Protein AF-A0A143ZPV9-F1 (afdb_monomer_lite)

Secondary structure (DSSP, 8-state):
---SSSSSSTTTS-EEEEEEEEESS-B--TT-SSPBPSEEEEEEEEEEEP-SSS--EEEEEEEEEEETTEEEEEEE-HHHHHHHHHHHHHSPPPTTSPPPP-

Foldseek 3Di:
DPDPPPPPCPQQDWDKDKDKDWFLQFADDVPDPDTDGTEIWIKIWIWGADPDPDGDTDIWIWTWDQDPNDTDTDIDDPVVVVVRSVVRVVDPGDPPHDDPDD

Radius of gyration: 17.41 Å; chains: 1; bounding box: 39×32×56 Å

pLDDT: mean 79.33, std 14.2, range [38.84, 92.19]

Structure (mmCIF, N/CA/C/O backbone):
data_AF-A0A143ZPV9-F1
#
_entry.id   AF-A0A143ZPV9-F1
#
loop_
_atom_site.group_PDB
_atom_site.id
_atom_site.type_symbol
_atom_site.label_atom_id
_atom_site.label_alt_id
_atom_site.label_comp_id
_atom_site.label_asym_id
_atom_site.label_entity_id
_atom_site.label_seq_id
_atom_site.pdbx_PDB_ins_code
_atom_site.Cartn_x
_atom_site.Cartn_y
_atom_site.Cartn_z
_atom_site.occupancy
_atom_site.B_iso_or_equiv
_atom_site.auth_seq_id
_atom_site.auth_comp_id
_atom_site.auth_asym_id
_atom_site.auth_atom_id
_atom_site.pdbx_PDB_model_num
ATOM 1 N N . MET A 1 1 ? -3.334 9.036 -43.219 1.00 47.31 1 MET A N 1
ATOM 2 C CA . MET A 1 1 ? -2.208 8.093 -43.072 1.00 47.31 1 MET A CA 1
ATOM 3 C C . MET A 1 1 ? -1.580 8.377 -41.720 1.00 47.31 1 MET A C 1
ATOM 5 O O . MET A 1 1 ? -0.726 9.236 -41.662 1.00 47.31 1 MET A O 1
ATOM 9 N N . GLU A 1 2 ? -2.059 7.763 -40.637 1.00 41.97 2 GLU A N 1
ATOM 10 C CA . GLU A 1 2 ? -1.514 8.009 -39.286 1.00 41.97 2 GLU A CA 1
ATOM 11 C C . GLU A 1 2 ? -1.989 6.894 -38.338 1.00 41.97 2 GLU A C 1
ATOM 13 O O . GLU A 1 2 ? -2.815 7.092 -37.462 1.00 41.97 2 GLU A O 1
ATOM 18 N N . ALA A 1 3 ? -1.590 5.650 -38.620 1.00 42.78 3 ALA A N 1
ATOM 19 C CA . ALA A 1 3 ? -1.993 4.483 -37.819 1.00 42.78 3 ALA A CA 1
ATOM 20 C C . ALA A 1 3 ? -0.912 3.387 -37.789 1.00 42.78 3 ALA A C 1
ATOM 22 O O . ALA A 1 3 ? -1.215 2.208 -37.639 1.00 42.78 3 ALA A O 1
ATOM 23 N N . ALA A 1 4 ? 0.357 3.759 -37.991 1.00 44.28 4 ALA A N 1
ATOM 24 C CA . ALA A 1 4 ? 1.462 2.802 -38.116 1.00 44.28 4 ALA A CA 1
ATOM 25 C C . ALA A 1 4 ? 2.623 3.047 -37.137 1.00 44.28 4 ALA A C 1
ATOM 27 O O . ALA A 1 4 ? 3.645 2.377 -37.244 1.00 44.28 4 ALA A O 1
ATOM 28 N N . GLN A 1 5 ? 2.487 3.974 -36.179 1.00 41.00 5 GLN A N 1
ATOM 29 C CA . GLN A 1 5 ? 3.578 4.304 -35.250 1.00 41.00 5 GLN A CA 1
ATOM 30 C C . GLN A 1 5 ? 3.333 3.848 -33.797 1.00 41.00 5 GLN A C 1
ATOM 32 O O . GLN A 1 5 ? 4.260 3.887 -33.003 1.00 41.00 5 GLN A O 1
ATOM 37 N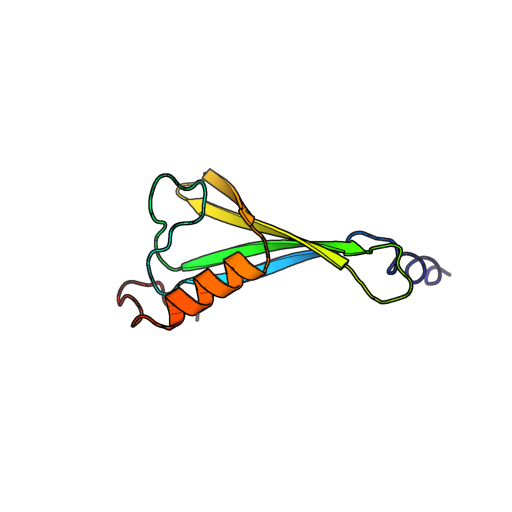 N . GLU A 1 6 ? 2.142 3.358 -33.435 1.00 47.12 6 GLU A N 1
ATOM 38 C CA . GLU A 1 6 ? 1.793 3.089 -32.023 1.00 47.12 6 GLU A CA 1
ATOM 39 C C . GLU A 1 6 ? 1.963 1.625 -31.581 1.00 47.12 6 GLU A C 1
ATOM 41 O O . GLU A 1 6 ? 1.951 1.336 -30.386 1.00 47.12 6 GLU A O 1
ATOM 46 N N . ASN A 1 7 ? 2.133 0.678 -32.511 1.00 45.84 7 ASN A N 1
ATOM 47 C CA . ASN A 1 7 ? 2.152 -0.748 -32.158 1.00 45.84 7 ASN A CA 1
ATOM 48 C C . ASN A 1 7 ? 3.560 -1.292 -31.844 1.00 45.84 7 ASN A C 1
ATOM 50 O O . ASN A 1 7 ? 3.694 -2.251 -31.092 1.00 45.84 7 ASN A O 1
ATOM 54 N N . THR A 1 8 ? 4.622 -0.656 -32.349 1.00 50.12 8 THR A N 1
ATOM 55 C CA . THR A 1 8 ? 6.008 -1.142 -32.177 1.00 50.12 8 THR A CA 1
ATOM 56 C C . THR A 1 8 ? 6.633 -0.735 -30.836 1.00 50.12 8 THR A C 1
ATOM 58 O O . THR A 1 8 ? 7.594 -1.356 -30.397 1.00 50.12 8 THR A O 1
ATOM 61 N N . TYR A 1 9 ? 6.071 0.248 -30.124 1.00 47.59 9 TYR A N 1
ATOM 62 C CA . TYR A 1 9 ? 6.616 0.697 -28.835 1.00 47.59 9 TYR A CA 1
ATOM 63 C C . TYR A 1 9 ? 5.970 0.042 -27.605 1.00 47.59 9 TYR A C 1
ATOM 65 O O . TYR A 1 9 ? 6.471 0.193 -26.494 1.00 47.59 9 TYR A O 1
ATOM 73 N N . ARG A 1 10 ? 4.898 -0.745 -27.771 1.00 54.19 10 ARG A N 1
ATOM 74 C CA . ARG A 1 10 ? 4.181 -1.370 -26.641 1.00 54.19 10 ARG A CA 1
ATOM 75 C C . ARG A 1 10 ? 4.979 -2.477 -25.937 1.00 54.19 10 ARG A C 1
ATOM 77 O O . ARG A 1 10 ? 4.631 -2.828 -24.817 1.00 54.19 10 ARG A O 1
ATOM 84 N N . GLY A 1 11 ? 6.042 -2.994 -26.561 1.00 51.69 11 GLY A N 1
ATOM 85 C CA . GLY A 1 11 ? 6.973 -3.951 -25.944 1.00 51.69 11 GLY A CA 1
ATOM 86 C C . GLY A 1 11 ? 8.154 -3.317 -25.194 1.00 51.69 11 GLY A C 1
ATOM 87 O O . GLY A 1 11 ? 8.815 -4.009 -24.433 1.00 51.69 11 GLY A O 1
ATOM 88 N N . LEU A 1 12 ? 8.414 -2.016 -25.387 1.00 60.62 12 LEU A N 1
ATOM 89 C CA . LEU A 1 12 ? 9.588 -1.292 -24.859 1.00 60.62 12 LEU A CA 1
ATOM 90 C C . LEU A 1 12 ? 9.222 -0.130 -23.921 1.00 60.62 12 LEU A C 1
ATOM 92 O O . LEU A 1 12 ? 10.105 0.521 -23.370 1.00 60.62 12 LEU A O 1
ATOM 96 N N . MET A 1 13 ? 7.933 0.164 -23.753 1.00 68.38 13 MET A N 1
ATOM 97 C CA . MET A 1 13 ? 7.466 1.273 -22.926 1.00 68.38 13 MET A CA 1
ATOM 98 C C . MET A 1 13 ? 7.072 0.769 -21.542 1.00 68.38 13 MET A C 1
ATOM 100 O O . MET A 1 13 ? 6.192 -0.083 -21.423 1.00 68.38 13 MET A O 1
ATOM 104 N N . MET A 1 14 ? 7.699 1.339 -20.510 1.00 75.19 14 MET A N 1
ATOM 105 C CA . MET A 1 14 ? 7.200 1.313 -19.133 1.00 75.19 14 MET A CA 1
ATOM 106 C C . MET A 1 14 ? 5.684 1.523 -19.122 1.00 75.19 14 MET A C 1
ATOM 108 O O . MET A 1 14 ? 5.178 2.491 -19.697 1.00 75.19 14 MET A O 1
ATOM 112 N N . ARG A 1 15 ? 4.953 0.605 -18.489 1.00 81.94 15 ARG A N 1
ATOM 113 C CA . ARG A 1 15 ? 3.494 0.678 -18.376 1.00 81.94 15 ARG A CA 1
ATOM 114 C C . ARG A 1 15 ? 3.164 1.162 -16.980 1.00 81.94 15 ARG A C 1
ATOM 116 O O . ARG A 1 15 ? 3.400 0.453 -16.011 1.00 81.94 15 ARG A O 1
ATOM 123 N N . THR A 1 16 ? 2.590 2.352 -16.885 1.00 83.81 16 THR A N 1
ATOM 124 C CA . THR A 1 16 ? 2.118 2.893 -15.612 1.00 83.81 16 THR A CA 1
ATOM 125 C C . THR A 1 16 ? 0.597 2.913 -15.607 1.00 83.81 16 THR A C 1
ATOM 127 O O . THR A 1 16 ? -0.021 3.460 -16.520 1.00 83.81 16 THR A O 1
ATOM 130 N N . PHE A 1 17 ? -0.020 2.320 -14.590 1.00 87.12 17 PHE A N 1
ATOM 131 C CA . PHE A 1 17 ? -1.471 2.344 -14.405 1.00 87.12 17 PHE A CA 1
ATOM 132 C C . PHE A 1 17 ? -1.826 2.404 -12.922 1.00 87.12 17 PHE A C 1
ATOM 134 O O . PHE A 1 17 ? -1.083 1.901 -12.086 1.00 87.12 17 PHE A O 1
ATOM 141 N N . SER A 1 18 ? -2.966 3.002 -12.574 1.00 87.19 18 SER A N 1
ATOM 142 C CA . SER A 1 18 ? -3.485 2.940 -11.207 1.00 87.19 18 SER A CA 1
ATOM 143 C C . SER A 1 18 ? -4.529 1.833 -11.068 1.00 87.19 18 SER A C 1
ATOM 145 O O . SER A 1 18 ? -5.314 1.559 -11.978 1.00 87.19 18 SER A O 1
ATOM 147 N N . LYS A 1 19 ? -4.536 1.174 -9.911 1.00 89.25 19 LYS A N 1
ATOM 148 C CA . LYS A 1 19 ? -5.590 0.250 -9.484 1.00 89.25 19 LYS A CA 1
ATOM 149 C C . LYS A 1 19 ? -6.141 0.690 -8.138 1.00 89.25 19 LYS A C 1
ATOM 151 O O . LYS A 1 19 ? -5.417 1.254 -7.324 1.00 89.25 19 LYS A O 1
ATOM 156 N N . ARG A 1 20 ? -7.411 0.391 -7.882 1.00 90.00 20 ARG A N 1
ATOM 157 C CA . ARG A 1 20 ? -8.022 0.623 -6.571 1.00 90.00 20 ARG A CA 1
ATOM 158 C C . ARG A 1 20 ? -7.926 -0.627 -5.714 1.00 90.00 20 ARG A C 1
ATOM 160 O O . ARG A 1 20 ? -8.180 -1.732 -6.193 1.00 90.00 20 ARG A O 1
ATOM 167 N N . VAL A 1 21 ? -7.575 -0.445 -4.450 1.00 89.94 21 VAL A N 1
ATOM 168 C CA . VAL A 1 21 ? -7.594 -1.492 -3.428 1.00 89.94 21 VAL A CA 1
ATOM 169 C C . VAL A 1 21 ? -8.405 -1.015 -2.240 1.00 89.94 21 VAL A C 1
ATOM 171 O O . VAL A 1 21 ? -8.466 0.179 -1.954 1.00 89.94 21 VAL A O 1
ATOM 174 N N . ARG A 1 22 ? -9.046 -1.955 -1.553 1.00 89.00 22 ARG A N 1
ATOM 175 C CA . ARG A 1 22 ? -9.910 -1.655 -0.420 1.00 89.00 22 ARG A CA 1
ATOM 176 C C . ARG A 1 22 ? -9.412 -2.381 0.815 1.00 89.00 22 ARG A C 1
ATOM 178 O O . ARG A 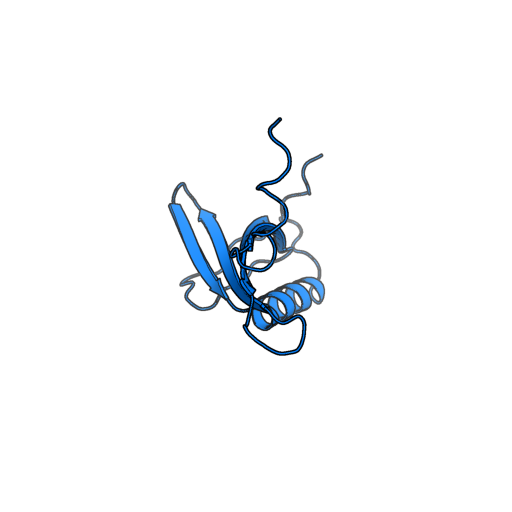1 22 ? -9.222 -3.593 0.756 1.00 89.00 22 ARG A O 1
ATOM 185 N N . PHE A 1 23 ? -9.272 -1.632 1.901 1.00 90.88 23 PHE A N 1
ATOM 186 C CA . PHE A 1 23 ? -9.053 -2.162 3.241 1.00 90.88 23 PHE A CA 1
ATOM 187 C C . PHE A 1 23 ? -10.341 -2.047 4.041 1.00 90.88 23 PHE A C 1
ATOM 189 O O . PHE A 1 23 ? -10.957 -0.979 4.104 1.00 90.88 23 PHE A O 1
ATOM 196 N N . LEU A 1 24 ? -10.766 -3.162 4.621 1.00 91.00 24 LEU A N 1
ATOM 197 C CA . LEU A 1 24 ? -11.958 -3.260 5.451 1.00 91.00 24 LEU A CA 1
ATOM 198 C C . LEU A 1 24 ? -11.660 -2.954 6.915 1.00 91.00 24 LEU A C 1
ATOM 200 O O . LEU A 1 24 ? -12.592 -2.671 7.662 1.00 91.00 24 LEU A O 1
ATOM 204 N N . ASN A 1 25 ? -10.395 -2.981 7.318 1.00 91.12 25 ASN A N 1
ATOM 205 C CA . ASN A 1 25 ? -9.922 -2.699 8.663 1.00 91.12 25 ASN A CA 1
ATOM 206 C C . ASN A 1 25 ? -8.802 -1.646 8.632 1.00 91.12 25 ASN A C 1
ATOM 208 O O . ASN A 1 25 ? -8.213 -1.392 7.578 1.00 91.12 25 ASN A O 1
ATOM 212 N N . PRO A 1 26 ? -8.501 -1.002 9.775 1.00 90.81 26 PRO A N 1
ATOM 213 C CA . PRO A 1 26 ? -7.324 -0.154 9.880 1.00 90.81 26 PRO A CA 1
ATOM 214 C C . PRO A 1 26 ? -6.060 -0.944 9.536 1.00 90.81 26 PRO A C 1
ATOM 216 O O . PRO A 1 26 ? -5.874 -2.063 10.016 1.00 90.81 26 PRO A O 1
ATOM 219 N N . PHE A 1 27 ? -5.184 -0.355 8.731 1.00 89.50 27 PHE A N 1
ATOM 220 C CA . PHE A 1 27 ? -3.965 -1.003 8.251 1.00 89.50 27 PHE A CA 1
ATOM 221 C C . PHE A 1 27 ? -2.753 -0.106 8.480 1.00 89.50 27 PHE A C 1
ATOM 223 O O . PHE A 1 27 ? -2.877 1.107 8.635 1.00 89.50 27 PHE A O 1
ATOM 230 N N . LEU A 1 28 ? -1.566 -0.704 8.510 1.00 88.88 28 LEU A N 1
ATOM 231 C CA . LEU A 1 28 ? -0.305 0.007 8.680 1.00 88.88 28 LEU A CA 1
ATOM 232 C C . LEU A 1 28 ? 0.673 -0.481 7.613 1.00 88.88 28 LEU A C 1
ATOM 234 O O . LEU A 1 28 ? 1.027 -1.659 7.591 1.00 88.88 28 LEU A O 1
ATOM 238 N N . LEU A 1 29 ? 1.098 0.417 6.727 1.00 86.56 29 LEU A N 1
ATOM 239 C CA . LEU A 1 29 ? 2.139 0.120 5.746 1.00 86.56 29 LEU A CA 1
ATOM 240 C C . LEU A 1 29 ? 3.531 0.304 6.366 1.00 86.56 29 LEU A C 1
ATOM 242 O O . LEU A 1 29 ? 3.704 1.138 7.261 1.00 86.56 29 LEU A O 1
ATOM 246 N N . PRO A 1 30 ? 4.554 -0.417 5.877 1.00 81.50 30 PRO A N 1
ATOM 247 C CA . PRO A 1 30 ? 5.937 -0.135 6.238 1.00 81.50 30 PRO A CA 1
ATOM 248 C C . PRO A 1 30 ? 6.282 1.337 5.967 1.00 81.50 30 PRO A C 1
ATOM 250 O O . PRO A 1 30 ? 6.103 1.831 4.856 1.00 81.50 30 PRO A O 1
ATOM 253 N N . GLY A 1 31 ? 6.771 2.040 6.989 1.00 81.81 31 GLY A N 1
ATOM 254 C CA . GLY A 1 31 ? 7.089 3.470 6.913 1.00 81.81 31 GLY A CA 1
ATOM 255 C C . GLY A 1 31 ? 5.971 4.406 7.381 1.00 81.81 31 GLY A C 1
ATOM 256 O O . GLY A 1 31 ? 6.238 5.591 7.564 1.00 81.81 31 GLY A O 1
ATOM 257 N N . MET A 1 32 ? 4.758 3.906 7.638 1.00 84.06 32 MET A N 1
ATOM 258 C CA . MET A 1 32 ? 3.728 4.689 8.325 1.00 84.06 32 MET A CA 1
ATOM 259 C C . MET A 1 32 ? 4.054 4.828 9.813 1.00 84.06 32 MET A C 1
ATOM 261 O O . MET A 1 32 ? 4.450 3.867 10.473 1.00 84.06 32 MET A O 1
ATOM 265 N N . VAL A 1 33 ? 3.820 6.021 10.360 1.00 82.00 33 VAL A N 1
ATOM 266 C CA . VAL A 1 33 ? 3.964 6.294 11.801 1.00 82.00 33 VAL A CA 1
ATOM 267 C C . VAL A 1 33 ? 2.726 5.836 12.586 1.00 82.00 33 VAL A C 1
ATOM 269 O O . VAL A 1 33 ? 2.820 5.506 13.765 1.00 82.00 33 VAL A O 1
ATOM 272 N N . GLN A 1 34 ? 1.562 5.792 11.933 1.00 84.44 34 GLN A N 1
ATOM 273 C CA . GLN A 1 34 ? 0.268 5.489 12.545 1.00 84.44 34 GLN A CA 1
ATOM 274 C C . GLN A 1 34 ? -0.636 4.707 11.581 1.00 84.44 34 GLN A C 1
ATOM 276 O O . GLN A 1 34 ? -0.518 4.893 10.368 1.00 84.44 34 GLN A O 1
ATOM 281 N N . PRO A 1 35 ? -1.538 3.841 12.090 1.00 86.69 35 PRO A N 1
ATOM 282 C CA . PRO A 1 35 ? -2.444 3.081 11.241 1.00 86.69 35 PRO A CA 1
ATOM 283 C C . PRO A 1 35 ? -3.407 4.013 10.507 1.00 86.69 35 PRO A C 1
ATOM 285 O O . PRO A 1 35 ? -3.937 4.970 11.077 1.00 86.69 35 PRO A O 1
ATOM 288 N N . HIS A 1 36 ? -3.645 3.706 9.239 1.00 86.88 36 HIS A N 1
ATOM 289 C CA . HIS A 1 36 ? -4.571 4.430 8.393 1.00 86.88 36 HIS A CA 1
ATOM 290 C C . HIS A 1 36 ? -5.988 3.848 8.529 1.00 86.88 36 HIS A C 1
ATOM 292 O O . HIS A 1 36 ? -6.134 2.625 8.644 1.00 86.88 36 HIS A O 1
ATOM 298 N N . PRO A 1 37 ? -7.050 4.680 8.527 1.00 87.81 37 PRO A N 1
ATOM 299 C CA . PRO A 1 37 ? -8.420 4.182 8.535 1.00 87.81 37 PRO A CA 1
ATOM 300 C C . PRO A 1 37 ? -8.723 3.290 7.318 1.00 87.81 37 PRO A C 1
ATOM 302 O O . PRO A 1 37 ? -8.120 3.480 6.255 1.00 87.81 37 PRO A O 1
ATOM 305 N N . PRO A 1 38 ? -9.682 2.354 7.453 1.00 90.44 38 PRO A N 1
ATOM 306 C CA . PRO A 1 38 ? -10.175 1.553 6.337 1.00 90.44 38 PRO A CA 1
ATOM 307 C C . PRO A 1 38 ? -10.807 2.431 5.256 1.00 90.44 38 PRO A C 1
ATOM 309 O O . PRO A 1 38 ? -11.352 3.501 5.537 1.00 90.44 38 PRO A O 1
ATOM 312 N N . GLY A 1 39 ? -10.772 1.959 4.014 1.00 88.62 39 GLY A N 1
ATOM 313 C CA . GLY A 1 39 ? -11.232 2.731 2.866 1.00 88.62 39 GLY A CA 1
ATOM 314 C C . GLY A 1 39 ? -10.757 2.183 1.529 1.00 88.62 39 GLY A C 1
ATOM 315 O O . GLY A 1 39 ? -10.183 1.095 1.449 1.00 88.62 39 GLY A O 1
ATOM 316 N N . GLU A 1 40 ? -11.029 2.950 0.479 1.00 89.12 40 GLU A N 1
ATOM 317 C CA . GLU A 1 40 ? -10.529 2.703 -0.871 1.00 89.12 40 GLU A CA 1
ATOM 318 C C . GLU A 1 40 ? -9.317 3.591 -1.146 1.00 89.12 40 GLU A C 1
ATOM 320 O O . GLU A 1 40 ? -9.325 4.783 -0.844 1.00 89.12 40 GLU A O 1
ATOM 325 N N . PHE A 1 41 ? -8.286 2.997 -1.735 1.00 88.31 41 PHE A N 1
ATOM 326 C CA . PHE A 1 41 ? -7.001 3.635 -1.984 1.00 88.31 41 PHE A CA 1
ATOM 327 C C . PHE A 1 41 ? -6.527 3.344 -3.397 1.00 88.31 41 PHE A C 1
ATOM 329 O O . PHE A 1 41 ? -6.816 2.282 -3.957 1.00 88.31 41 PHE A O 1
ATOM 336 N N . GLU A 1 42 ? -5.769 4.276 -3.966 1.00 89.38 42 GLU A N 1
ATOM 337 C CA . GLU A 1 42 ? -5.120 4.080 -5.255 1.00 89.38 42 GLU A CA 1
ATOM 338 C C . GLU A 1 42 ? -3.714 3.517 -5.074 1.00 89.38 42 GLU A C 1
ATOM 340 O O . GLU A 1 42 ? -2.918 3.976 -4.257 1.00 89.38 42 GLU A O 1
ATOM 345 N N . VAL A 1 43 ? -3.400 2.516 -5.885 1.00 90.06 43 VAL A N 1
ATOM 346 C CA . VAL A 1 43 ? -2.067 1.947 -6.020 1.00 90.06 43 VAL A CA 1
ATOM 347 C C . VAL A 1 43 ? -1.619 2.196 -7.442 1.00 90.06 43 VAL A C 1
ATOM 349 O O . VAL A 1 43 ? -2.218 1.679 -8.385 1.00 90.06 43 VAL A O 1
ATOM 352 N N . LEU A 1 44 ? -0.564 2.981 -7.593 1.00 90.62 44 LEU A N 1
ATOM 353 C CA . LEU A 1 44 ? 0.141 3.129 -8.849 1.00 90.62 44 LEU A CA 1
ATOM 354 C C . LEU A 1 44 ? 1.003 1.885 -9.072 1.00 90.62 44 LEU A C 1
ATOM 356 O O . LEU A 1 44 ? 1.748 1.466 -8.187 1.00 90.62 44 LEU A O 1
ATOM 360 N N . VAL A 1 45 ? 0.872 1.285 -10.245 1.00 88.25 45 VAL A N 1
ATOM 361 C CA . VAL A 1 45 ? 1.653 0.140 -10.700 1.00 88.25 45 VAL A CA 1
ATOM 362 C C . VAL A 1 45 ? 2.515 0.607 -11.854 1.00 88.25 45 VAL A C 1
ATOM 364 O O . VAL A 1 45 ? 2.001 1.150 -12.831 1.00 88.25 45 VAL A O 1
ATOM 367 N N . GLU A 1 46 ? 3.814 0.383 -11.738 1.00 87.81 46 GLU A N 1
ATOM 368 C CA . GLU A 1 46 ? 4.796 0.647 -12.781 1.00 87.81 46 GLU A CA 1
ATOM 369 C C . GLU A 1 46 ? 5.386 -0.696 -13.211 1.00 87.81 46 GLU A C 1
ATOM 371 O O . GLU A 1 46 ? 6.023 -1.380 -12.410 1.00 87.81 46 GLU A O 1
ATOM 376 N N . GLU A 1 47 ? 5.128 -1.103 -14.454 1.00 86.12 47 GLU A N 1
ATOM 377 C CA . GLU A 1 47 ? 5.688 -2.313 -15.054 1.00 86.12 47 GLU A CA 1
ATOM 378 C C . GLU A 1 47 ? 6.808 -1.937 -16.028 1.00 86.12 47 GLU A C 1
ATOM 380 O O . GLU A 1 47 ? 6.574 -1.307 -17.064 1.00 86.12 47 GLU A O 1
ATOM 385 N N . GLU A 1 48 ? 8.024 -2.361 -15.712 1.00 82.06 48 GLU A N 1
ATOM 386 C CA . GLU A 1 48 ? 9.203 -2.224 -16.560 1.00 82.06 48 GLU A CA 1
ATOM 387 C C . GLU A 1 48 ? 9.450 -3.566 -17.267 1.00 82.06 48 GLU A C 1
ATOM 389 O O . GLU A 1 48 ? 9.667 -4.570 -16.583 1.00 82.06 48 GLU A O 1
ATOM 394 N N . PRO A 1 49 ? 9.394 -3.644 -18.609 1.00 79.69 49 PRO A N 1
ATOM 395 C CA . PRO A 1 49 ? 9.715 -4.881 -19.313 1.00 79.69 49 PRO A CA 1
ATOM 396 C C . PRO A 1 49 ? 11.187 -5.240 -19.093 1.00 79.69 49 PRO A C 1
ATOM 398 O O . PRO A 1 49 ? 12.072 -4.395 -19.232 1.00 79.69 49 PRO A O 1
ATOM 401 N N . LEU A 1 50 ? 11.446 -6.499 -18.749 1.00 80.81 50 LEU A N 1
ATOM 402 C CA . LEU A 1 50 ? 12.804 -7.018 -18.643 1.00 80.81 50 LEU A CA 1
ATOM 403 C C . LEU A 1 50 ? 13.248 -7.551 -20.005 1.00 80.81 50 LEU A C 1
ATOM 405 O O . LEU A 1 50 ? 12.503 -8.271 -20.668 1.00 80.81 50 LEU A O 1
ATOM 409 N N . ASP A 1 51 ? 14.480 -7.229 -20.400 1.00 74.94 51 ASP A N 1
ATOM 410 C CA . ASP A 1 51 ? 15.111 -7.767 -21.609 1.00 74.94 51 ASP A CA 1
ATOM 411 C C . ASP A 1 51 ? 15.553 -9.218 -21.359 1.00 74.94 51 ASP A C 1
ATOM 413 O O . ASP A 1 51 ? 16.709 -9.512 -21.055 1.00 74.94 51 ASP A O 1
ATOM 417 N N . VAL A 1 52 ? 14.587 -10.137 -21.375 1.00 79.94 52 VAL A N 1
ATOM 418 C CA . VAL A 1 52 ? 14.805 -11.575 -21.188 1.00 79.94 52 VAL A CA 1
ATOM 419 C C . VAL A 1 52 ? 14.056 -12.373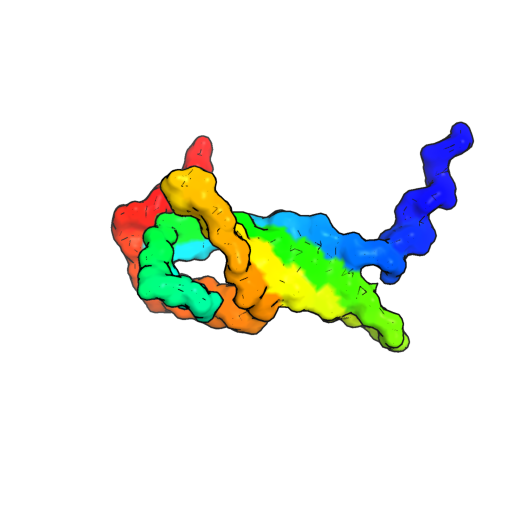 -22.253 1.00 79.94 52 VAL A C 1
ATOM 421 O O . VAL A 1 52 ? 13.128 -11.890 -22.893 1.00 79.94 52 VAL A O 1
ATOM 424 N N . MET A 1 53 ? 14.457 -13.632 -22.449 1.00 76.44 53 MET A N 1
ATOM 425 C CA . MET A 1 53 ? 13.920 -14.517 -23.498 1.00 76.44 53 MET A CA 1
ATOM 426 C C . MET A 1 53 ? 12.457 -14.958 -23.262 1.00 76.44 53 MET A C 1
ATOM 428 O O . MET A 1 53 ? 11.938 -15.782 -24.013 1.00 76.44 53 MET A O 1
ATOM 432 N N . TRP A 1 54 ? 11.805 -14.460 -22.210 1.00 76.56 54 TRP A N 1
ATOM 433 C CA . TRP A 1 54 ? 10.422 -14.744 -21.828 1.00 76.56 54 TRP A CA 1
ATOM 434 C C . TRP A 1 54 ? 9.703 -13.444 -21.447 1.00 76.56 54 TRP A C 1
ATOM 436 O O . TRP A 1 54 ? 10.340 -12.444 -21.135 1.00 76.56 54 TRP A O 1
ATOM 446 N N . GLU A 1 55 ? 8.370 -13.438 -21.458 1.00 72.88 55 GLU A N 1
ATOM 447 C CA . GLU A 1 55 ? 7.595 -12.270 -21.022 1.00 72.88 55 GLU A CA 1
ATOM 448 C C . GLU A 1 55 ? 7.775 -12.060 -19.508 1.00 72.88 55 GLU A C 1
ATOM 450 O O . GLU A 1 55 ? 7.164 -12.756 -18.694 1.00 72.88 55 GLU A O 1
ATOM 455 N N . ALA A 1 56 ? 8.647 -11.122 -19.126 1.00 77.69 56 ALA A N 1
ATOM 456 C CA . ALA A 1 56 ? 8.917 -10.772 -17.736 1.00 77.69 56 ALA A CA 1
ATOM 457 C C . ALA A 1 56 ? 8.889 -9.261 -17.518 1.00 77.69 56 ALA A C 1
ATOM 459 O O . ALA A 1 56 ? 9.322 -8.480 -18.366 1.00 77.69 56 ALA A O 1
ATOM 460 N N . TYR A 1 57 ? 8.417 -8.866 -16.339 1.00 77.50 57 TYR A N 1
ATOM 461 C CA . TYR A 1 57 ? 8.271 -7.471 -15.951 1.00 77.50 57 TYR A CA 1
ATOM 462 C C . TYR A 1 57 ? 8.793 -7.278 -14.529 1.00 77.50 57 TYR A C 1
ATOM 464 O O . TYR A 1 57 ? 8.506 -8.088 -13.646 1.00 77.50 57 TYR A O 1
ATOM 472 N N . HIS A 1 58 ? 9.529 -6.196 -14.298 1.00 81.31 58 HIS A N 1
ATOM 473 C CA . HIS A 1 58 ? 9.771 -5.681 -12.960 1.00 81.31 58 HIS A CA 1
ATOM 474 C C . HIS A 1 58 ? 8.599 -4.776 -12.584 1.00 81.31 58 HIS A C 1
ATOM 476 O O . HIS A 1 58 ? 8.278 -3.835 -13.309 1.00 81.31 58 HIS A O 1
ATOM 482 N N . ARG A 1 59 ? 7.915 -5.096 -11.482 1.00 83.56 59 ARG A N 1
ATOM 483 C CA . ARG A 1 59 ? 6.755 -4.337 -11.013 1.00 83.56 59 ARG A CA 1
ATOM 484 C C . ARG A 1 59 ? 7.086 -3.581 -9.746 1.00 83.56 59 ARG A C 1
ATOM 486 O O . ARG A 1 59 ? 7.371 -4.184 -8.713 1.00 83.56 59 ARG A O 1
ATOM 493 N N . THR A 1 60 ? 6.959 -2.265 -9.818 1.00 84.69 60 THR A N 1
ATOM 494 C CA . THR A 1 60 ? 7.006 -1.395 -8.647 1.00 84.69 60 THR A CA 1
ATOM 495 C C . THR A 1 60 ? 5.588 -0.967 -8.297 1.00 84.69 60 THR A C 1
ATOM 497 O O . THR A 1 60 ? 4.833 -0.529 -9.167 1.00 84.69 60 THR A O 1
ATOM 500 N N . LEU A 1 61 ? 5.204 -1.106 -7.025 1.00 89.00 61 LEU A N 1
ATOM 501 C CA . LEU A 1 61 ? 3.941 -0.576 -6.526 1.00 89.00 61 LEU A CA 1
ATOM 502 C C . LEU A 1 61 ? 4.195 0.652 -5.664 1.00 89.00 61 LEU A C 1
ATOM 504 O O . LEU A 1 61 ? 5.001 0.623 -4.732 1.00 89.00 61 LEU A O 1
ATOM 508 N N . THR A 1 62 ? 3.430 1.702 -5.926 1.00 88.94 62 THR A N 1
ATOM 509 C CA . THR A 1 62 ? 3.387 2.894 -5.090 1.00 88.94 62 THR A CA 1
ATOM 510 C C . THR A 1 62 ? 1.964 3.086 -4.589 1.00 88.94 62 THR A C 1
ATOM 512 O O . THR A 1 62 ? 1.045 3.370 -5.351 1.00 88.94 62 THR A O 1
ATOM 515 N N . PHE A 1 63 ? 1.762 2.900 -3.291 1.00 87.94 63 PHE A N 1
ATOM 516 C CA . PHE A 1 63 ? 0.482 3.116 -2.635 1.00 87.94 63 PHE A CA 1
ATOM 517 C C . PHE A 1 63 ? 0.313 4.592 -2.321 1.00 87.94 63 PHE A C 1
ATOM 519 O O . PHE A 1 63 ? 1.150 5.179 -1.633 1.00 87.94 63 PHE A O 1
ATOM 526 N N . MET A 1 64 ? -0.770 5.178 -2.818 1.00 86.75 64 MET A N 1
ATOM 527 C CA . MET A 1 64 ? -1.100 6.573 -2.584 1.00 86.75 64 MET A CA 1
ATOM 528 C C . MET A 1 64 ? -2.160 6.667 -1.497 1.00 86.75 64 MET A C 1
ATOM 530 O O . MET A 1 64 ? -3.273 6.154 -1.625 1.00 86.75 64 MET A O 1
ATOM 534 N N . VAL A 1 65 ? -1.796 7.341 -0.415 1.00 83.25 65 VAL A N 1
ATOM 535 C CA . VAL A 1 65 ? -2.678 7.638 0.706 1.00 83.25 65 VAL A CA 1
ATOM 536 C C . VAL A 1 65 ? -2.938 9.126 0.705 1.00 83.25 65 VAL A C 1
ATOM 538 O O . VAL A 1 65 ? -2.009 9.906 0.882 1.00 83.25 65 VAL A O 1
ATOM 541 N N . THR A 1 66 ? -4.188 9.537 0.536 1.00 79.19 66 THR A N 1
ATOM 542 C CA . THR A 1 66 ? -4.554 10.948 0.668 1.00 79.19 66 THR A CA 1
ATOM 543 C C . THR A 1 66 ? -5.285 11.155 1.984 1.00 79.19 66 THR A C 1
ATOM 545 O O . THR A 1 66 ? -6.404 10.681 2.165 1.00 79.19 66 THR A O 1
ATOM 548 N N 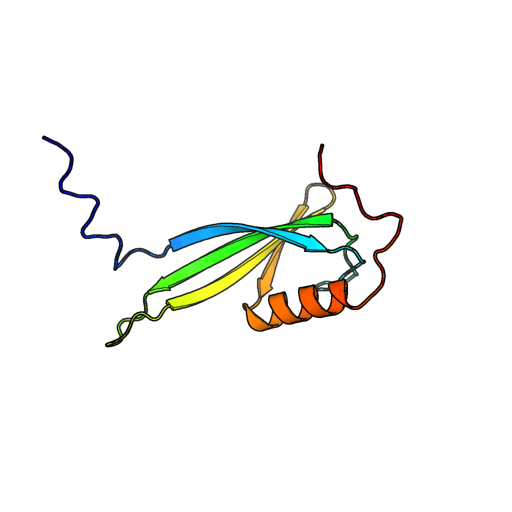. SER A 1 67 ? -4.649 11.883 2.900 1.00 71.25 67 SER A N 1
ATOM 549 C CA . SER A 1 67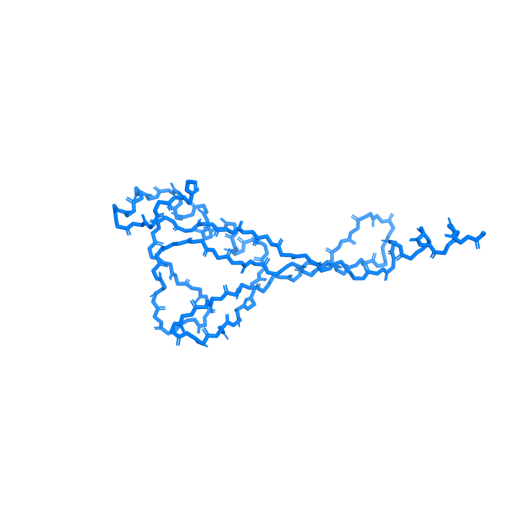 ? -5.170 12.204 4.226 1.00 71.25 67 SER A CA 1
ATOM 550 C C . SER A 1 67 ? -5.064 13.705 4.483 1.00 71.25 67 SER A C 1
ATOM 552 O O . SER A 1 67 ? -3.999 14.295 4.354 1.00 71.25 67 SER A O 1
ATOM 554 N N . GLN A 1 68 ? -6.184 14.348 4.827 1.00 72.06 68 GLN A N 1
ATOM 555 C CA . GLN A 1 68 ? -6.249 15.782 5.172 1.00 72.06 68 GLN A CA 1
ATOM 556 C C . GLN A 1 68 ? -5.608 16.738 4.139 1.00 72.06 68 GLN A C 1
ATOM 558 O O . GLN A 1 68 ? -5.085 17.791 4.492 1.00 72.06 68 GLN A O 1
ATOM 563 N N . GLY A 1 69 ? -5.655 16.386 2.850 1.00 75.88 69 GLY A N 1
ATOM 564 C CA . GLY A 1 69 ? -5.060 17.184 1.769 1.00 75.88 69 GLY A CA 1
ATOM 565 C C . GLY A 1 69 ? -3.562 16.949 1.547 1.00 75.88 69 GLY A C 1
ATOM 566 O O . GLY A 1 69 ? -2.993 17.544 0.633 1.00 75.88 69 GLY A O 1
ATOM 567 N N . LEU A 1 70 ? -2.933 16.065 2.326 1.00 78.94 70 LEU A N 1
ATOM 568 C CA . LEU A 1 70 ? -1.595 15.546 2.069 1.00 78.94 70 LEU A CA 1
ATOM 569 C C . LEU A 1 70 ? -1.707 14.200 1.348 1.00 78.94 70 LEU A C 1
ATOM 571 O O . LEU A 1 70 ? -2.438 13.316 1.791 1.00 78.94 70 LEU A O 1
ATOM 575 N N . THR A 1 71 ? -0.975 14.045 0.246 1.00 82.69 71 THR A N 1
ATOM 576 C CA . THR A 1 71 ? -0.810 12.746 -0.414 1.00 82.69 71 THR A CA 1
ATOM 577 C C . THR A 1 71 ? 0.546 12.171 -0.042 1.00 82.69 71 THR A C 1
ATOM 579 O O . THR A 1 71 ? 1.586 12.745 -0.360 1.00 82.69 71 THR A O 1
ATOM 582 N N . GLU A 1 72 ? 0.524 11.028 0.627 1.00 87.06 72 GLU A N 1
ATOM 583 C CA . GLU A 1 72 ? 1.692 10.251 1.011 1.00 87.06 72 GLU A CA 1
ATOM 584 C C . GLU A 1 72 ? 1.845 9.064 0.056 1.00 87.06 72 GLU A C 1
ATOM 586 O O . GLU A 1 72 ? 0.874 8.377 -0.269 1.00 87.06 72 GLU A O 1
ATOM 591 N N . ALA A 1 73 ? 3.072 8.829 -0.405 1.00 87.69 73 ALA A N 1
ATOM 592 C CA . ALA A 1 73 ? 3.401 7.748 -1.323 1.00 87.69 73 ALA A CA 1
ATOM 593 C C . ALA A 1 73 ? 4.294 6.724 -0.621 1.00 87.69 73 ALA A C 1
ATOM 595 O O . ALA A 1 73 ? 5.409 7.038 -0.203 1.00 87.69 73 ALA A O 1
ATOM 596 N N . TYR A 1 74 ? 3.814 5.488 -0.530 1.00 89.31 74 TYR A N 1
ATOM 597 C CA . TYR A 1 74 ? 4.533 4.376 0.080 1.00 89.31 74 TYR A CA 1
ATOM 598 C C . TYR A 1 74 ? 4.940 3.386 -1.009 1.00 89.31 74 TYR A C 1
ATOM 600 O O . TYR A 1 74 ? 4.092 2.937 -1.776 1.00 89.31 74 TYR A O 1
ATOM 608 N N . ARG A 1 75 ? 6.228 3.032 -1.105 1.00 88.06 75 ARG A N 1
ATOM 609 C CA . ARG A 1 75 ? 6.669 1.967 -2.020 1.00 88.06 75 ARG A CA 1
ATOM 610 C C . ARG A 1 75 ? 6.464 0.601 -1.385 1.00 88.06 75 ARG A C 1
ATOM 612 O O . ARG A 1 75 ? 6.846 0.383 -0.239 1.00 88.06 75 ARG A O 1
ATOM 619 N N . LEU A 1 76 ? 5.903 -0.317 -2.157 1.00 86.94 76 LEU A N 1
ATOM 620 C CA . LEU A 1 76 ? 5.667 -1.710 -1.787 1.00 86.94 76 LEU A CA 1
ATOM 621 C C . LEU A 1 76 ? 5.939 -2.618 -2.988 1.00 86.94 76 LEU A C 1
ATOM 623 O O . LEU A 1 76 ? 6.002 -2.177 -4.134 1.00 86.94 76 LEU A O 1
ATOM 627 N N . ASN A 1 77 ? 6.090 -3.909 -2.713 1.00 86.12 77 ASN A N 1
ATOM 628 C CA . ASN A 1 77 ? 6.067 -4.952 -3.731 1.00 86.12 77 ASN A CA 1
ATOM 629 C C . ASN A 1 77 ? 4.693 -5.646 -3.748 1.00 86.12 77 ASN A C 1
ATOM 631 O O . ASN A 1 77 ? 3.878 -5.474 -2.835 1.00 86.12 77 ASN A O 1
ATOM 635 N N . GLU A 1 78 ? 4.422 -6.411 -4.807 1.00 85.56 78 GLU A N 1
ATOM 636 C CA . GLU A 1 78 ? 3.142 -7.115 -4.970 1.00 85.56 78 GLU A CA 1
ATOM 637 C C . GLU A 1 78 ? 2.858 -8.091 -3.829 1.00 85.56 7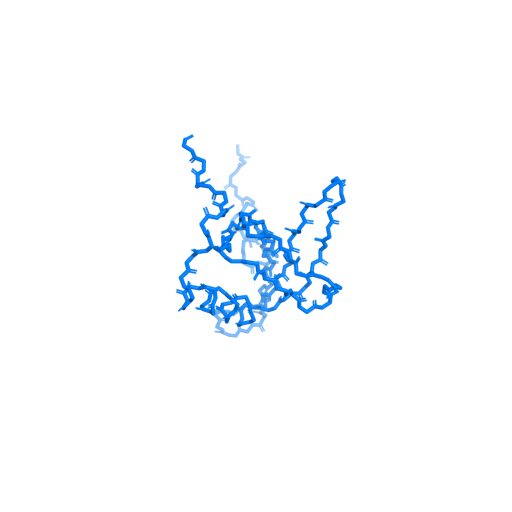8 GLU A C 1
ATOM 639 O O . GLU A 1 78 ? 1.735 -8.117 -3.332 1.00 85.56 78 GLU A O 1
ATOM 644 N N . GLU A 1 79 ? 3.874 -8.821 -3.370 1.00 87.56 79 GLU A N 1
ATOM 645 C CA . GLU A 1 79 ? 3.742 -9.798 -2.286 1.00 87.56 79 GLU A CA 1
ATOM 646 C C . GLU A 1 79 ? 3.300 -9.145 -0.967 1.00 87.56 79 GLU A C 1
ATOM 648 O O . GLU A 1 79 ? 2.377 -9.627 -0.314 1.00 87.56 79 GLU A O 1
ATOM 653 N N . SER A 1 80 ? 3.888 -8.002 -0.600 1.00 87.88 80 SER A N 1
ATOM 654 C CA . SER A 1 80 ? 3.509 -7.278 0.621 1.00 87.88 80 SER A CA 1
ATOM 655 C C . SER A 1 80 ? 2.086 -6.738 0.531 1.00 87.88 80 SER A C 1
ATOM 657 O O . SER A 1 80 ? 1.344 -6.803 1.509 1.00 87.88 80 SER A O 1
ATOM 659 N N . LEU A 1 81 ? 1.686 -6.207 -0.632 1.00 88.38 81 LEU A N 1
ATOM 660 C CA . LEU A 1 81 ? 0.318 -5.728 -0.831 1.00 88.38 81 LEU A CA 1
ATOM 661 C C . LEU A 1 81 ? -0.695 -6.874 -0.736 1.00 88.38 81 LEU A C 1
ATOM 663 O O . LEU A 1 81 ? -1.726 -6.716 -0.087 1.00 88.38 81 LEU A O 1
ATOM 667 N N . ASP A 1 82 ? -0.405 -8.013 -1.365 1.00 90.25 82 ASP A N 1
ATOM 668 C CA . ASP A 1 82 ? -1.264 -9.195 -1.305 1.00 90.25 82 ASP A CA 1
ATOM 669 C C . ASP A 1 82 ? -1.383 -9.738 0.122 1.00 90.25 82 ASP A C 1
ATOM 671 O O . ASP A 1 82 ? -2.494 -9.975 0.595 1.00 90.25 82 ASP A O 1
ATOM 675 N N . ALA A 1 83 ? -0.269 -9.834 0.852 1.00 90.88 83 ALA A N 1
ATOM 676 C CA . ALA A 1 83 ? -0.266 -10.276 2.241 1.00 90.88 83 ALA A CA 1
ATOM 677 C C . ALA A 1 83 ? -1.115 -9.360 3.137 1.00 90.88 83 ALA A C 1
ATOM 679 O O . ALA A 1 83 ? -1.897 -9.848 3.955 1.00 90.88 83 ALA A O 1
ATOM 680 N N . LEU A 1 84 ? -1.014 -8.038 2.954 1.00 90.31 84 LEU A N 1
ATOM 681 C CA . LEU A 1 84 ? -1.815 -7.056 3.690 1.00 90.31 84 LEU A CA 1
ATOM 682 C C . LEU A 1 84 ? -3.311 -7.175 3.373 1.00 90.31 84 LEU A C 1
ATOM 684 O O . LEU A 1 84 ? -4.130 -7.158 4.289 1.00 90.31 84 LEU A O 1
ATOM 688 N N . ILE A 1 85 ? -3.673 -7.328 2.096 1.00 90.62 85 ILE A N 1
ATOM 689 C CA . ILE A 1 85 ? -5.071 -7.512 1.673 1.00 90.62 85 ILE A CA 1
ATOM 690 C C . ILE A 1 85 ? -5.619 -8.846 2.193 1.00 90.62 85 ILE A C 1
ATOM 692 O O . ILE A 1 85 ? -6.759 -8.920 2.649 1.00 90.62 85 ILE A O 1
ATOM 696 N N . SER A 1 86 ? -4.821 -9.909 2.138 1.00 92.00 86 SER A N 1
ATOM 697 C CA . SER A 1 86 ? -5.197 -11.234 2.627 1.00 92.00 86 SER A CA 1
ATOM 698 C C . SER A 1 86 ? -5.401 -11.237 4.143 1.00 92.00 86 SER A C 1
ATOM 700 O O . SER A 1 86 ? -6.397 -11.778 4.623 1.00 92.00 86 SER A O 1
ATOM 702 N N . ALA A 1 87 ? -4.515 -10.577 4.896 1.00 90.62 87 ALA A N 1
ATOM 703 C CA . ALA A 1 87 ? -4.656 -10.401 6.339 1.00 90.62 87 ALA A CA 1
ATOM 704 C C . ALA A 1 87 ? -5.896 -9.566 6.703 1.00 90.62 87 ALA A C 1
ATOM 706 O O . ALA A 1 87 ? -6.641 -9.946 7.605 1.00 90.62 87 ALA A O 1
ATOM 707 N N . ASP A 1 88 ? -6.162 -8.479 5.972 1.00 92.19 88 ASP A N 1
ATOM 708 C CA . ASP A 1 88 ? -7.363 -7.654 6.149 1.00 92.19 88 ASP A CA 1
ATOM 709 C C . ASP A 1 88 ? -8.654 -8.458 5.936 1.00 92.19 88 ASP A C 1
ATOM 711 O O . ASP A 1 88 ? -9.591 -8.359 6.725 1.00 92.19 88 ASP A O 1
ATOM 715 N N . ARG A 1 89 ? -8.684 -9.318 4.910 1.00 90.06 89 ARG A N 1
ATOM 716 C CA . ARG A 1 89 ? -9.836 -10.179 4.596 1.00 90.06 89 ARG A CA 1
ATOM 717 C C . ARG A 1 89 ? -10.042 -11.323 5.586 1.00 90.06 89 ARG A C 1
ATOM 719 O O . ARG A 1 89 ? -11.152 -11.841 5.678 1.00 90.06 89 ARG A O 1
ATOM 726 N N . ALA A 1 90 ? -8.995 -11.743 6.293 1.00 91.50 90 ALA A N 1
ATOM 727 C CA . ALA A 1 90 ? -9.080 -12.809 7.287 1.00 91.50 90 ALA A CA 1
ATOM 728 C C . ALA A 1 90 ? -9.769 -12.357 8.588 1.00 91.50 90 ALA A C 1
ATOM 730 O O . ALA A 1 90 ? -10.206 -13.196 9.377 1.00 91.50 90 ALA A O 1
ATOM 731 N N . ILE A 1 91 ? -9.874 -11.045 8.815 1.00 89.69 91 ILE A N 1
ATOM 732 C CA . ILE A 1 91 ? -10.473 -10.445 10.009 1.00 89.69 91 ILE A CA 1
ATOM 733 C C . ILE A 1 91 ? -11.869 -9.909 9.645 1.00 89.69 91 ILE A C 1
ATOM 735 O O . ILE A 1 91 ? -12.042 -9.334 8.567 1.00 89.69 91 ILE A O 1
ATOM 739 N N . PRO A 1 92 ? -12.892 -10.075 10.508 1.00 88.75 92 PRO A N 1
ATOM 740 C CA . PRO A 1 92 ? -14.210 -9.495 10.264 1.00 88.75 92 PRO A CA 1
ATOM 741 C C . PRO A 1 92 ? -14.113 -7.982 10.055 1.00 88.75 92 PRO A C 1
ATOM 743 O O . PRO A 1 92 ? -13.486 -7.283 10.847 1.00 88.75 92 PRO A O 1
ATOM 746 N N . ALA A 1 93 ? -14.758 -7.497 8.992 1.00 84.25 93 ALA A N 1
ATOM 747 C CA . ALA A 1 93 ? -14.707 -6.100 8.583 1.00 84.25 93 ALA A CA 1
ATOM 748 C C . ALA A 1 93 ? -15.108 -5.151 9.717 1.00 84.25 93 ALA A C 1
ATOM 750 O O . ALA A 1 93 ? -16.128 -5.348 10.386 1.00 84.25 93 ALA A O 1
ATOM 751 N N . ASN A 1 94 ? -14.343 -4.075 9.879 1.00 82.88 94 ASN A N 1
ATOM 752 C CA . ASN A 1 94 ? -14.691 -3.017 10.808 1.00 82.88 94 ASN A CA 1
ATOM 753 C C . ASN A 1 94 ? -16.043 -2.377 10.399 1.00 82.88 94 ASN A C 1
ATOM 755 O O . ASN A 1 94 ? -16.199 -1.937 9.258 1.00 82.88 94 ASN A O 1
ATOM 759 N N . PRO A 1 95 ? -17.029 -2.281 11.313 1.00 79.75 95 PRO A N 1
ATOM 760 C CA . PRO A 1 95 ? -18.382 -1.815 10.987 1.00 79.75 95 PRO A CA 1
ATOM 761 C C . PRO A 1 95 ? -18.447 -0.331 10.596 1.00 79.75 95 PRO A C 1
ATOM 763 O O . PRO A 1 95 ? -19.443 0.107 10.030 1.00 79.75 95 PRO A O 1
ATOM 766 N N . ASN A 1 96 ? -17.390 0.438 10.876 1.00 80.00 96 ASN A N 1
ATOM 767 C CA . ASN A 1 96 ? -17.282 1.855 10.517 1.00 80.00 96 ASN A CA 1
ATOM 768 C C . ASN A 1 96 ? -16.556 2.087 9.182 1.00 80.00 96 ASN A C 1
ATOM 770 O O . ASN A 1 96 ? -16.227 3.224 8.850 1.00 80.00 96 ASN A O 1
ATOM 774 N N . SER A 1 97 ? -16.240 1.028 8.437 1.00 72.38 97 SER A N 1
ATOM 775 C CA . SER A 1 97 ? -15.552 1.153 7.155 1.00 72.38 97 SER A CA 1
ATOM 776 C C . SER A 1 97 ? -16.499 1.736 6.108 1.00 72.38 97 SER A C 1
ATOM 778 O O . SER A 1 97 ? -17.642 1.282 6.012 1.00 72.38 97 SER A O 1
ATOM 780 N N . PRO A 1 98 ? -16.064 2.736 5.318 1.00 69.69 98 PRO A N 1
ATOM 781 C CA . PRO A 1 98 ? -16.939 3.390 4.355 1.00 69.69 98 PRO A CA 1
ATOM 782 C C . PRO A 1 98 ? -17.510 2.356 3.376 1.00 69.69 98 PRO A C 1
ATOM 784 O O . PRO A 1 98 ? -16.793 1.485 2.864 1.00 69.69 98 PRO A O 1
ATOM 787 N N . ALA A 1 99 ? -18.829 2.416 3.175 1.00 63.38 99 ALA A N 1
ATOM 788 C CA . ALA A 1 99 ? -19.536 1.586 2.208 1.00 63.38 99 ALA A CA 1
ATOM 789 C C . ALA A 1 99 ? -19.008 1.885 0.792 1.00 63.38 99 ALA A C 1
ATOM 791 O O . ALA A 1 99 ? -18.635 3.029 0.526 1.00 63.38 99 ALA A O 1
ATOM 792 N N . PRO A 1 100 ? -18.955 0.885 -0.108 1.00 58.69 100 PRO A N 1
ATOM 793 C CA . PRO A 1 100 ? -18.576 1.151 -1.491 1.00 58.69 100 PRO A CA 1
ATOM 794 C C . PRO A 1 100 ? -19.571 2.157 -2.082 1.00 58.69 100 PRO A C 1
ATOM 796 O O . PRO A 1 100 ? -20.773 2.037 -1.834 1.00 58.69 100 PRO A O 1
ATOM 799 N N . GLY A 1 101 ? -19.067 3.161 -2.805 1.00 57.34 101 GLY A N 1
ATOM 800 C CA . GLY A 1 101 ? -19.909 4.177 -3.442 1.00 57.34 101 GLY A CA 1
ATOM 801 C C . GLY A 1 101 ? -21.018 3.531 -4.281 1.00 57.34 101 GLY A C 1
ATOM 802 O O . GLY A 1 101 ? -20.734 2.642 -5.084 1.00 57.34 101 GLY A O 1
ATOM 803 N N . HIS A 1 102 ? -22.264 3.942 -4.031 1.00 38.84 102 HIS A N 1
ATOM 804 C CA . HIS A 1 102 ? -23.464 3.544 -4.775 1.00 38.84 102 HIS A CA 1
ATOM 805 C C . HIS A 1 102 ? -23.587 4.304 -6.097 1.00 38.84 102 HIS A C 1
ATOM 807 O O . HIS A 1 102 ? -23.233 5.506 -6.111 1.00 38.84 102 HIS A O 1
#

Sequence (102 aa):
MEAAQENTYRGLMMRTFSKRVRFLNPFLLPGMVQPHPPGEFEVLVEEEPLDVMWEAYHRTLTFMVTSQGLTEAYRLNEESLDALISADRAIPANPNSPAPGH